Protein AF-A0A3M1WVW6-F1 (afdb_monomer_lite)

Sequence (125 aa):
MTLMRRSEVLERLAVALIVVCAAGALWYFSQVISAGTTDGKIGVEETLRKAASAESSGNLSLAVNLYRKAIEEKPTLCDPKAPDFLGEEFEEKVDAWVKEFRARGMKEAYRDASYIYRKLHGGCG

Radius of gyration: 23.83 Å; chains: 1; bounding box: 42×23×84 Å

Foldseek 3Di:
DPDPPPVVVVVVVVVVVVVVVVVVVVVVVVVVVPPDDDPDDPDLVNLQVVLVVCVVVVVLLSSLVSVLVSCVVPLLCLPPPRPNPVDPVVLVVLVVQLVVCVVVVVVNSNVSSVSSNCSNPVDPD

pLDDT: mean 76.0, std 21.24, range [34.66, 96.44]

Structure (mmCIF, N/CA/C/O backbone):
data_AF-A0A3M1WVW6-F1
#
_entry.id   AF-A0A3M1WVW6-F1
#
loop_
_atom_site.group_PDB
_atom_site.id
_atom_site.type_symbol
_atom_site.label_atom_id
_atom_site.label_alt_id
_atom_site.label_comp_id
_atom_site.label_asym_id
_atom_site.label_entity_id
_atom_site.label_seq_id
_atom_site.pdbx_PDB_ins_code
_atom_site.Cartn_x
_atom_site.Cartn_y
_atom_site.Cartn_z
_atom_site.occupancy
_atom_site.B_iso_or_equiv
_atom_site.auth_seq_id
_atom_site.auth_comp_id
_atom_site.auth_asym_id
_atom_site.auth_atom_id
_atom_site.pdbx_PDB_model_num
ATOM 1 N N . MET A 1 1 ? 21.579 -9.324 66.989 1.00 51.94 1 MET A N 1
ATOM 2 C CA . MET A 1 1 ? 22.264 -8.702 65.832 1.00 51.94 1 MET A CA 1
ATOM 3 C C . MET A 1 1 ? 22.125 -9.597 64.598 1.00 51.94 1 MET A C 1
ATOM 5 O O . MET A 1 1 ? 23.059 -10.329 64.316 1.00 51.94 1 MET A O 1
ATOM 9 N N . THR A 1 2 ? 20.996 -9.583 63.868 1.00 49.97 2 THR A N 1
ATOM 10 C CA . THR A 1 2 ? 20.909 -10.297 62.562 1.00 49.97 2 THR A CA 1
ATOM 11 C C . THR A 1 2 ? 19.694 -9.922 61.691 1.00 49.97 2 THR A C 1
ATOM 13 O O . THR A 1 2 ? 19.222 -10.740 60.914 1.00 49.97 2 THR A O 1
ATOM 16 N N . LEU A 1 3 ? 19.158 -8.697 61.781 1.00 46.00 3 LEU A N 1
ATOM 17 C CA . LEU A 1 3 ? 18.003 -8.280 60.953 1.00 46.00 3 LEU A CA 1
ATOM 18 C C 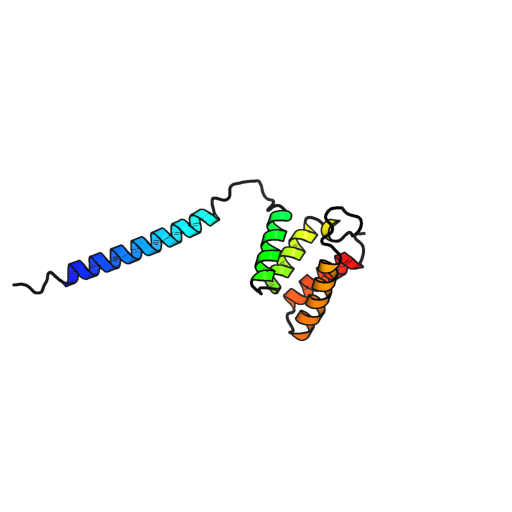. LEU A 1 3 ? 18.322 -7.223 59.882 1.00 46.00 3 LEU A C 1
ATOM 20 O O . LEU A 1 3 ? 17.500 -7.007 59.003 1.00 46.00 3 LEU A O 1
ATOM 24 N N . MET A 1 4 ? 19.522 -6.631 59.880 1.00 46.19 4 MET A N 1
ATOM 25 C CA . MET A 1 4 ? 19.884 -5.562 58.930 1.00 46.19 4 MET A CA 1
ATOM 26 C C . MET A 1 4 ? 20.474 -6.039 57.589 1.00 46.19 4 MET A C 1
ATOM 28 O O . MET A 1 4 ? 20.540 -5.254 56.659 1.00 46.19 4 MET A O 1
ATOM 32 N N . ARG A 1 5 ? 20.861 -7.315 57.428 1.00 52.50 5 ARG A N 1
ATOM 33 C CA . ARG A 1 5 ? 21.513 -7.794 56.183 1.00 52.50 5 ARG A CA 1
ATOM 34 C C . ARG A 1 5 ? 20.568 -8.167 55.035 1.00 52.50 5 ARG A C 1
ATOM 36 O O . ARG A 1 5 ? 21.045 -8.436 53.939 1.00 52.50 5 ARG A O 1
ATOM 43 N N . ARG A 1 6 ? 19.254 -8.269 55.267 1.00 50.88 6 ARG A N 1
ATOM 44 C CA . ARG A 1 6 ? 18.302 -8.748 54.241 1.00 50.88 6 ARG A CA 1
ATOM 45 C C . ARG A 1 6 ? 17.790 -7.639 53.319 1.00 50.88 6 ARG A C 1
ATOM 47 O O . ARG A 1 6 ? 17.497 -7.927 52.164 1.00 50.88 6 ARG A O 1
ATOM 54 N N . SER A 1 7 ? 17.724 -6.398 53.796 1.00 51.28 7 SER A N 1
ATOM 55 C CA . SER A 1 7 ? 17.270 -5.239 53.015 1.00 51.28 7 SER A CA 1
ATOM 56 C C . SER A 1 7 ? 18.275 -4.835 51.934 1.00 51.28 7 SER A C 1
ATOM 58 O O . SER A 1 7 ? 17.887 -4.670 50.783 1.00 51.28 7 SER A O 1
ATOM 60 N N . GLU A 1 8 ? 19.573 -4.803 52.250 1.00 52.38 8 GLU A N 1
ATOM 61 C CA . GLU A 1 8 ? 20.622 -4.428 51.282 1.00 52.38 8 GLU A CA 1
ATOM 62 C C . GLU A 1 8 ? 20.750 -5.416 50.109 1.00 52.38 8 GLU A C 1
ATOM 64 O O . GLU A 1 8 ? 21.095 -5.033 48.991 1.00 52.38 8 GLU A O 1
ATOM 69 N N . VAL A 1 9 ? 20.467 -6.703 50.341 1.00 54.47 9 VAL A N 1
ATOM 70 C CA . VAL A 1 9 ? 20.525 -7.734 49.291 1.00 54.47 9 VAL A CA 1
ATOM 71 C C . VAL A 1 9 ? 19.341 -7.604 48.330 1.00 54.47 9 VAL A C 1
ATOM 73 O O . VAL A 1 9 ? 19.513 -7.775 47.124 1.00 54.47 9 VAL A O 1
ATOM 76 N N . LEU A 1 10 ? 18.158 -7.253 48.843 1.00 52.94 10 LEU A N 1
ATOM 77 C CA . LEU A 1 10 ? 16.959 -7.022 48.034 1.00 52.94 10 LEU A CA 1
ATOM 78 C C . LEU A 1 10 ? 17.082 -5.757 47.175 1.00 52.94 10 LEU A C 1
ATOM 80 O O . LEU A 1 10 ? 16.736 -5.796 45.996 1.00 52.94 10 LEU A O 1
ATOM 84 N N . GLU A 1 11 ? 17.642 -4.673 47.715 1.00 52.81 11 GLU A N 1
ATOM 85 C CA . GLU A 1 11 ? 17.877 -3.448 46.938 1.00 52.81 11 GLU A CA 1
ATOM 86 C C . GLU A 1 11 ? 18.905 -3.662 45.821 1.00 52.81 11 GLU A C 1
ATOM 88 O O . GLU A 1 11 ? 18.704 -3.216 44.690 1.00 52.81 11 GLU A O 1
ATOM 93 N N . ARG A 1 12 ? 19.970 -4.428 46.084 1.00 53.25 12 ARG A N 1
ATOM 94 C CA . ARG A 1 12 ? 20.969 -4.769 45.058 1.00 53.25 12 ARG A CA 1
ATOM 95 C C . ARG A 1 12 ? 20.406 -5.650 43.943 1.00 53.25 12 ARG A C 1
ATOM 97 O O . ARG A 1 12 ? 20.773 -5.461 42.785 1.00 53.25 12 ARG A O 1
ATOM 104 N N . LEU A 1 13 ? 19.498 -6.570 44.267 1.00 52.34 13 LEU A N 1
ATOM 105 C CA . LEU A 1 13 ? 18.795 -7.392 43.277 1.00 52.34 13 LEU A CA 1
ATOM 106 C C . LEU A 1 13 ? 17.835 -6.563 42.416 1.00 52.34 13 LEU A C 1
ATOM 108 O O . LEU A 1 13 ? 17.796 -6.760 41.203 1.00 52.34 13 LEU A O 1
ATOM 112 N N . ALA A 1 14 ? 17.114 -5.608 43.009 1.00 54.94 14 ALA A N 1
ATOM 113 C CA . ALA A 1 14 ? 16.202 -4.733 42.274 1.00 54.94 14 ALA A CA 1
ATOM 114 C C . ALA A 1 14 ? 16.946 -3.813 41.290 1.00 54.94 14 ALA A C 1
ATOM 116 O O . ALA A 1 14 ? 16.547 -3.697 40.131 1.00 54.94 14 ALA A O 1
ATOM 117 N N . VAL A 1 15 ? 18.070 -3.219 41.710 1.00 54.66 15 VAL A N 1
ATOM 118 C CA . VAL A 1 15 ? 18.899 -2.372 40.834 1.00 54.66 15 VAL A CA 1
ATOM 119 C C . VAL A 1 15 ? 19.528 -3.193 39.704 1.00 54.66 15 VAL A C 1
ATOM 121 O O . VAL A 1 15 ? 19.515 -2.757 38.554 1.00 54.66 15 VAL A O 1
ATOM 124 N N . ALA A 1 16 ? 20.010 -4.407 39.989 1.00 51.00 16 ALA A N 1
ATOM 125 C CA . ALA A 1 16 ? 20.550 -5.294 38.959 1.00 51.00 16 ALA A CA 1
ATOM 126 C C . ALA A 1 16 ? 19.491 -5.677 37.906 1.00 51.00 16 ALA A C 1
ATOM 128 O O . ALA A 1 16 ? 19.795 -5.703 36.714 1.00 51.00 16 ALA A O 1
ATOM 129 N N . LEU A 1 17 ? 18.238 -5.903 38.315 1.00 49.50 17 LEU A N 1
ATOM 130 C CA . LEU A 1 17 ? 17.147 -6.245 37.396 1.00 49.50 17 LEU A CA 1
ATOM 131 C C . LEU A 1 17 ? 16.761 -5.076 36.474 1.00 49.50 17 LEU A C 1
ATOM 133 O O . LEU A 1 17 ? 16.503 -5.284 35.287 1.00 49.50 17 LEU A O 1
ATOM 137 N N . ILE A 1 18 ? 16.772 -3.845 36.996 1.00 54.53 18 ILE A N 1
ATOM 138 C CA . ILE A 1 18 ? 16.486 -2.630 36.218 1.00 54.53 18 ILE A CA 1
ATOM 139 C C . ILE A 1 18 ? 17.605 -2.361 35.203 1.00 54.53 18 ILE A C 1
ATOM 141 O O . ILE A 1 18 ? 17.319 -2.034 34.053 1.00 54.53 18 ILE A O 1
ATOM 145 N N . VAL A 1 19 ? 18.871 -2.563 35.584 1.00 52.59 19 VAL A N 1
ATOM 146 C CA . VAL A 1 19 ? 20.019 -2.391 34.675 1.00 52.59 19 VAL A CA 1
ATOM 147 C C . VAL A 1 19 ? 19.997 -3.427 33.544 1.00 52.59 19 VAL A C 1
ATOM 149 O O . VAL A 1 19 ? 20.252 -3.074 32.394 1.00 52.59 19 VAL A O 1
ATOM 152 N N . VAL A 1 20 ? 19.618 -4.678 33.826 1.00 52.16 20 VAL A N 1
ATOM 153 C CA . VAL A 1 20 ? 19.479 -5.721 32.792 1.00 52.16 20 VAL A CA 1
ATOM 154 C C . VAL A 1 20 ? 18.302 -5.428 31.848 1.00 52.16 20 VAL A C 1
ATOM 156 O O . VAL A 1 20 ? 18.441 -5.590 30.635 1.00 52.16 20 VAL A O 1
ATOM 159 N N . CYS A 1 21 ? 17.176 -4.914 32.358 1.00 47.47 21 CYS A N 1
ATOM 160 C CA . CYS A 1 21 ? 16.045 -4.507 31.513 1.00 47.47 21 CYS A CA 1
ATOM 161 C C . CYS A 1 21 ? 16.369 -3.276 30.648 1.00 47.47 21 CYS A C 1
ATOM 163 O O . CYS A 1 21 ? 16.000 -3.232 29.474 1.00 47.47 21 CYS A O 1
ATOM 165 N N . ALA A 1 22 ? 17.102 -2.300 31.190 1.00 48.06 22 ALA A N 1
ATOM 166 C CA . ALA A 1 22 ? 17.528 -1.117 30.445 1.00 48.06 22 ALA A CA 1
ATOM 167 C C . ALA A 1 22 ? 18.562 -1.462 29.359 1.00 48.06 22 ALA A C 1
ATOM 169 O O . ALA A 1 22 ? 18.476 -0.945 28.246 1.00 48.06 22 ALA A O 1
ATOM 170 N N . ALA A 1 23 ? 19.491 -2.383 29.638 1.00 49.84 23 ALA A N 1
ATOM 171 C CA . ALA A 1 23 ? 20.471 -2.849 28.658 1.00 49.84 23 ALA A CA 1
ATOM 172 C C . ALA A 1 23 ? 19.816 -3.612 27.491 1.00 49.84 23 ALA A C 1
ATOM 174 O O . ALA A 1 23 ? 20.222 -3.426 26.345 1.00 49.84 23 ALA A O 1
ATOM 175 N N . GLY A 1 24 ? 18.768 -4.405 27.755 1.00 47.81 24 GLY A N 1
ATOM 176 C CA . GLY A 1 24 ? 17.981 -5.074 26.712 1.00 47.81 24 GLY A CA 1
ATOM 177 C C . GLY A 1 24 ? 17.192 -4.100 25.828 1.00 47.81 24 GLY A C 1
ATOM 178 O O . GLY A 1 24 ? 17.180 -4.247 24.606 1.00 47.81 24 GLY A O 1
ATOM 179 N N . ALA A 1 25 ? 16.596 -3.061 26.421 1.00 48.41 25 ALA A N 1
ATOM 180 C CA . ALA A 1 25 ? 15.873 -2.024 25.680 1.00 48.41 25 ALA A CA 1
ATOM 181 C C . ALA A 1 25 ? 16.807 -1.16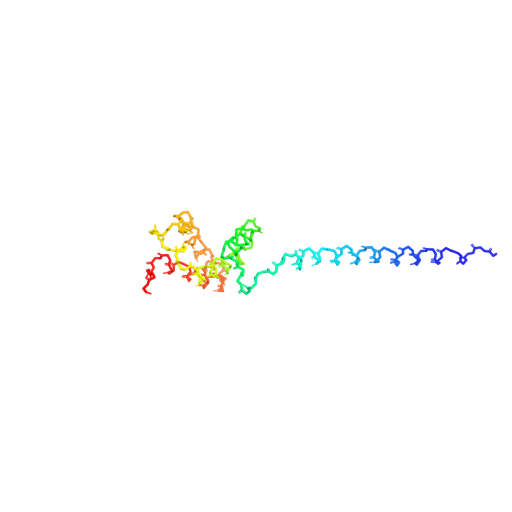6 24.805 1.00 48.41 25 ALA A C 1
ATOM 183 O O . ALA A 1 25 ? 16.461 -0.836 23.671 1.00 48.41 25 ALA A O 1
ATOM 184 N N . LEU A 1 26 ? 18.015 -0.865 25.293 1.00 45.09 26 LEU A N 1
ATOM 185 C CA . LEU A 1 26 ? 19.051 -0.169 24.524 1.00 45.09 26 LEU A CA 1
ATOM 186 C C . LEU A 1 26 ? 19.637 -1.040 23.405 1.00 45.09 26 LEU A C 1
ATOM 188 O O . LEU A 1 26 ? 19.910 -0.521 22.328 1.00 45.09 26 LEU A O 1
ATOM 192 N N . TRP A 1 27 ? 19.767 -2.356 23.600 1.00 44.19 27 TRP A N 1
ATOM 193 C CA . TRP A 1 27 ? 20.180 -3.273 22.529 1.00 44.19 27 TRP A CA 1
ATOM 194 C C . TRP A 1 27 ? 19.116 -3.431 21.436 1.00 44.19 27 TRP A C 1
ATOM 196 O O . TRP A 1 27 ? 19.457 -3.463 20.254 1.00 44.19 27 TRP A O 1
ATOM 206 N N . TYR A 1 28 ? 17.831 -3.448 21.804 1.00 47.03 28 TYR A N 1
ATOM 207 C CA . TYR A 1 28 ? 16.737 -3.463 20.828 1.00 47.03 28 TYR A CA 1
ATOM 208 C C . TYR A 1 28 ? 16.663 -2.147 20.035 1.00 47.03 28 TYR A C 1
ATOM 210 O O . TYR A 1 28 ? 16.490 -2.161 18.818 1.00 47.03 28 TYR A O 1
ATOM 218 N N . PHE A 1 29 ? 16.895 -1.004 20.691 1.00 44.84 29 PHE A N 1
ATOM 219 C CA . PHE A 1 29 ? 17.022 0.287 20.005 1.00 44.84 29 PHE A CA 1
ATOM 220 C C . PHE A 1 29 ? 18.293 0.394 19.146 1.00 44.84 29 PHE A C 1
ATOM 222 O O . PHE A 1 29 ? 18.279 1.068 18.119 1.00 44.84 29 PHE A O 1
ATOM 229 N N . SER A 1 30 ? 19.374 -0.306 19.501 1.00 38.75 30 SER A N 1
ATOM 230 C CA . SER A 1 30 ? 20.615 -0.314 18.714 1.00 38.75 30 SER A CA 1
ATOM 231 C C . SER A 1 30 ? 20.485 -1.114 17.404 1.00 38.75 30 SER A C 1
ATOM 233 O O . SER A 1 30 ? 21.039 -0.715 16.381 1.00 38.75 30 SER A O 1
ATOM 235 N N . GLN A 1 31 ? 19.656 -2.168 17.370 1.00 46.25 31 GLN A N 1
ATOM 236 C CA . GLN A 1 31 ? 19.281 -2.866 16.123 1.00 46.25 31 GLN A CA 1
ATOM 237 C C . GLN A 1 31 ? 18.423 -1.995 15.181 1.00 46.25 31 GLN A C 1
ATOM 239 O O . GLN A 1 31 ? 18.414 -2.222 13.976 1.00 46.25 31 GLN A O 1
ATOM 244 N N . VAL A 1 32 ? 17.740 -0.968 15.702 1.00 46.75 32 VAL A N 1
ATOM 245 C CA . VAL A 1 32 ? 16.965 -0.007 14.891 1.00 46.75 32 VAL A CA 1
ATOM 246 C C . VAL A 1 32 ? 17.852 1.074 14.256 1.00 46.75 32 VAL A C 1
ATOM 248 O O . VAL A 1 32 ? 17.491 1.615 13.215 1.00 46.75 32 VAL A O 1
ATOM 251 N N . ILE A 1 33 ? 19.021 1.374 14.831 1.00 47.16 33 ILE A N 1
ATOM 252 C CA . ILE A 1 33 ? 19.918 2.440 14.338 1.00 47.16 33 ILE A CA 1
ATOM 253 C C . ILE A 1 33 ? 21.071 1.870 13.492 1.00 47.16 33 ILE A C 1
ATOM 255 O O . ILE A 1 33 ? 21.598 2.555 12.619 1.00 47.16 33 ILE A O 1
ATOM 259 N N . SER A 1 34 ? 21.420 0.594 13.678 1.00 40.91 34 SER A N 1
ATOM 260 C CA . SER A 1 34 ? 22.511 -0.075 12.959 1.00 40.91 34 SER A CA 1
ATOM 261 C C . SER A 1 34 ? 22.077 -0.792 11.668 1.00 40.91 34 SER A C 1
ATOM 263 O O . SER A 1 34 ? 22.722 -1.751 11.249 1.00 40.91 34 SER A O 1
ATOM 265 N N . ALA A 1 35 ? 21.015 -0.321 11.009 1.00 41.66 35 ALA A N 1
ATOM 266 C CA . ALA A 1 35 ? 20.792 -0.554 9.582 1.00 41.66 35 ALA A CA 1
ATOM 267 C C . ALA A 1 35 ? 21.328 0.675 8.836 1.00 41.66 35 ALA A C 1
ATOM 269 O O . ALA A 1 35 ? 20.631 1.667 8.631 1.00 41.66 35 ALA A O 1
ATOM 270 N N . GLY A 1 36 ? 22.628 0.620 8.558 1.00 37.88 3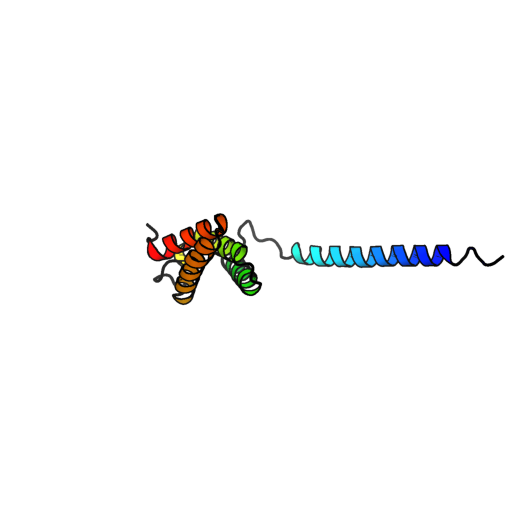6 GLY A N 1
ATOM 271 C CA . GLY A 1 36 ? 23.439 1.720 8.064 1.00 37.88 36 GLY A CA 1
ATOM 272 C C . GLY A 1 36 ? 22.865 2.469 6.861 1.00 37.88 36 GLY A C 1
ATOM 273 O O . GLY A 1 36 ? 22.415 1.894 5.876 1.00 37.88 36 GLY A O 1
ATOM 274 N N . THR A 1 37 ? 22.965 3.791 6.959 1.00 50.50 37 THR A N 1
ATOM 275 C CA . THR A 1 37 ? 23.674 4.629 5.984 1.00 50.50 37 THR A CA 1
ATOM 276 C C . THR A 1 37 ? 23.650 4.141 4.532 1.00 50.50 37 THR A C 1
ATOM 278 O O . THR A 1 37 ? 24.631 3.603 4.024 1.00 50.50 37 THR A O 1
ATOM 281 N N . THR A 1 38 ? 22.570 4.466 3.832 1.00 40.88 38 THR A N 1
ATOM 282 C CA . THR A 1 38 ? 22.676 5.074 2.502 1.00 40.88 38 THR A CA 1
ATOM 283 C C . THR A 1 38 ? 21.737 6.277 2.485 1.00 40.88 38 THR A C 1
ATOM 285 O O . THR A 1 38 ? 20.532 6.150 2.650 1.00 40.88 38 THR A O 1
ATOM 288 N N . ASP A 1 39 ? 22.334 7.464 2.451 1.00 41.09 39 ASP A N 1
ATOM 289 C CA . ASP A 1 39 ? 21.830 8.652 1.765 1.00 41.09 39 ASP A CA 1
ATOM 290 C C . ASP A 1 39 ? 20.304 8.729 1.526 1.00 41.09 39 ASP A C 1
ATOM 292 O O . ASP A 1 39 ? 19.805 8.212 0.534 1.00 41.09 39 ASP A O 1
ATOM 296 N N . GLY A 1 40 ? 19.563 9.373 2.439 1.00 42.75 40 GLY A N 1
ATOM 297 C CA . GLY A 1 40 ? 18.332 10.138 2.155 1.00 42.75 40 GLY A CA 1
ATOM 298 C C . GLY A 1 40 ? 17.154 9.487 1.411 1.00 42.75 40 GLY A C 1
ATOM 299 O O . GLY A 1 40 ? 16.168 10.174 1.164 1.00 42.75 40 GLY A O 1
ATOM 300 N N . LYS A 1 41 ? 17.209 8.203 1.062 1.00 47.94 41 LYS A N 1
ATOM 301 C CA . LYS A 1 41 ? 16.175 7.461 0.343 1.00 47.94 41 LYS A CA 1
ATOM 302 C C . LYS A 1 41 ? 16.055 6.103 1.005 1.00 47.94 41 LYS A C 1
ATOM 304 O O . LYS A 1 41 ? 16.808 5.182 0.708 1.00 47.94 41 LYS A O 1
ATOM 309 N N . ILE A 1 42 ? 15.078 5.954 1.897 1.00 55.28 42 ILE A N 1
ATOM 310 C CA . ILE A 1 42 ? 14.554 4.613 2.156 1.00 55.28 42 ILE A CA 1
ATOM 311 C C . ILE A 1 42 ? 14.129 4.100 0.780 1.00 55.28 42 ILE A C 1
ATOM 313 O O . ILE A 1 42 ? 13.241 4.690 0.167 1.00 55.28 42 ILE A O 1
ATOM 317 N N . GLY A 1 43 ? 14.816 3.078 0.263 1.00 75.06 43 GLY A N 1
ATOM 318 C CA . GLY A 1 43 ? 14.499 2.523 -1.047 1.00 75.06 43 GLY A CA 1
ATOM 319 C C . GLY A 1 43 ? 13.001 2.241 -1.133 1.00 75.06 43 GLY A C 1
ATOM 320 O O . GLY A 1 43 ? 12.387 1.797 -0.159 1.00 75.06 43 GLY A O 1
ATOM 321 N N . VAL A 1 44 ? 12.395 2.531 -2.281 1.00 86.06 44 VAL A N 1
ATOM 322 C CA . VAL A 1 44 ? 10.958 2.316 -2.507 1.00 86.06 44 VAL A CA 1
ATOM 323 C C . VAL A 1 44 ? 10.563 0.882 -2.129 1.00 86.06 44 VAL A C 1
ATOM 325 O O . VAL A 1 44 ? 9.545 0.677 -1.479 1.00 86.06 44 VAL A O 1
ATOM 328 N N . GLU A 1 45 ? 11.435 -0.088 -2.404 1.00 87.56 45 GLU A N 1
ATOM 329 C CA . GLU A 1 45 ? 11.290 -1.495 -2.008 1.00 87.56 45 GLU A CA 1
ATOM 330 C C . GLU A 1 45 ? 11.190 -1.701 -0.489 1.00 87.56 45 GLU A C 1
ATOM 332 O O . GLU A 1 45 ? 10.317 -2.423 -0.010 1.00 87.56 45 GLU A O 1
ATOM 337 N N . GLU A 1 46 ? 12.032 -1.030 0.297 1.00 89.19 46 GLU A N 1
ATOM 338 C CA . GLU A 1 46 ? 11.983 -1.092 1.761 1.00 89.19 46 GLU A CA 1
ATOM 339 C C . GLU A 1 46 ? 10.698 -0.448 2.302 1.00 89.19 46 GLU A C 1
ATOM 341 O O . GLU A 1 46 ? 10.107 -0.925 3.275 1.00 89.19 46 GLU A O 1
ATOM 346 N N . THR A 1 47 ? 10.228 0.617 1.649 1.00 90.69 47 THR A N 1
ATOM 347 C CA . THR A 1 47 ? 8.946 1.253 1.980 1.00 90.69 47 THR A CA 1
ATOM 348 C C . THR A 1 47 ? 7.772 0.319 1.677 1.00 90.69 47 THR A C 1
ATOM 350 O O . THR A 1 47 ? 6.884 0.179 2.519 1.00 90.69 47 THR A O 1
ATOM 353 N N . LEU A 1 48 ? 7.794 -0.384 0.539 1.00 91.88 48 LEU A N 1
ATOM 354 C CA . LEU A 1 48 ? 6.795 -1.397 0.183 1.00 91.88 48 LEU A CA 1
ATOM 355 C C . LEU A 1 48 ? 6.810 -2.579 1.158 1.00 91.88 48 LEU A C 1
ATOM 357 O O . LEU A 1 48 ? 5.755 -3.017 1.612 1.00 91.88 48 LEU A O 1
ATOM 361 N N . ARG A 1 49 ? 7.993 -3.046 1.571 1.00 93.50 49 ARG A N 1
ATOM 362 C CA . ARG A 1 49 ? 8.125 -4.110 2.576 1.00 93.50 49 ARG A CA 1
ATOM 363 C C . ARG A 1 49 ? 7.513 -3.705 3.919 1.00 93.50 49 ARG A C 1
ATOM 365 O O . ARG A 1 49 ? 6.801 -4.493 4.542 1.00 93.50 49 ARG A O 1
ATOM 372 N N . LYS A 1 50 ? 7.750 -2.464 4.361 1.00 93.19 50 LYS A N 1
ATOM 373 C CA . LYS A 1 50 ? 7.111 -1.902 5.563 1.00 93.19 50 LYS A CA 1
ATOM 374 C C . LYS A 1 50 ? 5.596 -1.774 5.396 1.00 93.19 50 LYS A C 1
ATOM 376 O O . LYS A 1 50 ? 4.872 -2.070 6.343 1.00 93.19 50 LYS A O 1
ATOM 381 N N . ALA A 1 51 ? 5.122 -1.380 4.213 1.00 93.88 51 ALA A N 1
ATOM 382 C CA . ALA A 1 51 ? 3.695 -1.288 3.912 1.00 93.88 51 ALA A CA 1
ATOM 383 C C . ALA A 1 51 ? 3.010 -2.660 4.032 1.00 93.88 51 ALA A C 1
ATOM 385 O O . ALA A 1 51 ? 2.048 -2.794 4.787 1.00 93.88 51 ALA A O 1
ATOM 386 N N . ALA A 1 52 ? 3.573 -3.695 3.403 1.00 93.00 52 ALA A N 1
ATOM 387 C CA . ALA A 1 52 ? 3.067 -5.067 3.473 1.00 93.00 52 ALA A CA 1
ATOM 388 C C . ALA A 1 52 ? 3.105 -5.646 4.902 1.00 93.00 52 ALA A C 1
ATOM 390 O O . ALA A 1 52 ? 2.192 -6.360 5.326 1.00 93.00 52 ALA A O 1
ATOM 391 N N . SER A 1 53 ? 4.137 -5.313 5.685 1.00 94.31 53 SER A N 1
ATOM 392 C CA . SER A 1 53 ? 4.222 -5.705 7.097 1.00 94.31 53 SER A CA 1
ATOM 393 C C . SER A 1 53 ? 3.142 -5.028 7.951 1.00 94.31 53 SER A C 1
ATOM 395 O O . SER A 1 53 ? 2.508 -5.690 8.777 1.00 94.31 53 SER A O 1
ATOM 397 N N . ALA A 1 54 ? 2.885 -3.735 7.730 1.00 91.94 54 ALA A N 1
ATOM 398 C CA . ALA A 1 54 ? 1.808 -3.010 8.400 1.00 91.94 54 ALA A CA 1
ATOM 399 C C . ALA A 1 54 ? 0.424 -3.56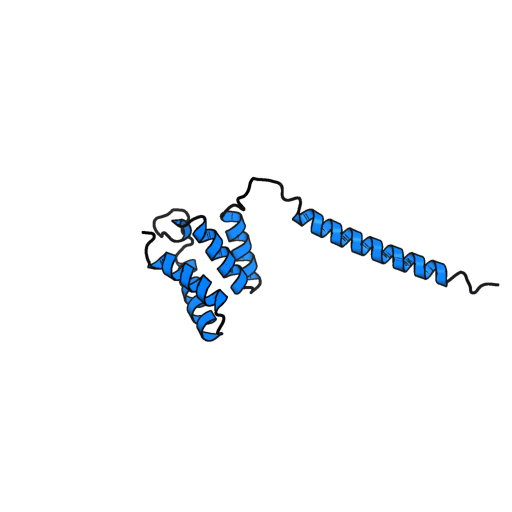2 8.020 1.00 91.94 54 ALA A C 1
ATOM 401 O O . ALA A 1 54 ? -0.420 -3.733 8.900 1.00 91.94 54 ALA A O 1
ATOM 402 N N . GLU A 1 55 ? 0.222 -3.905 6.744 1.00 92.00 55 GLU A N 1
ATOM 403 C CA . GLU A 1 55 ? -0.994 -4.549 6.229 1.00 92.00 55 GLU A CA 1
ATOM 404 C C . GLU A 1 55 ? -1.233 -5.894 6.929 1.00 92.00 55 GLU A C 1
ATOM 406 O O . GLU A 1 55 ? -2.297 -6.113 7.505 1.00 92.00 55 GLU A O 1
ATOM 411 N N . SER A 1 56 ? -0.202 -6.742 6.991 1.00 92.31 56 SER A N 1
ATOM 412 C CA . SER A 1 56 ? -0.250 -8.052 7.662 1.00 92.31 56 SER A CA 1
ATOM 413 C C . SER A 1 56 ? -0.507 -7.947 9.169 1.00 92.31 56 SER A C 1
ATOM 415 O O . SER A 1 56 ? -1.092 -8.843 9.771 1.00 92.31 56 SER A O 1
ATOM 417 N N . SER A 1 57 ? -0.090 -6.840 9.785 1.00 92.44 57 SER A N 1
ATOM 418 C CA . SER A 1 57 ? -0.315 -6.555 11.208 1.00 92.44 57 SER A CA 1
ATOM 419 C C . SER A 1 57 ? -1.697 -5.942 11.481 1.00 92.44 57 SER A C 1
ATOM 421 O O . SER A 1 57 ? -1.992 -5.572 12.616 1.00 92.44 57 SER A O 1
ATOM 423 N N . GLY A 1 58 ? -2.533 -5.774 10.449 1.00 91.31 58 GLY A N 1
ATOM 424 C CA . GLY A 1 58 ? -3.856 -5.153 10.538 1.00 91.31 58 GLY A CA 1
ATOM 425 C C . GLY A 1 58 ? -3.834 -3.627 10.676 1.00 91.31 58 GLY A C 1
ATOM 426 O O . GLY A 1 58 ? -4.886 -3.006 10.833 1.00 91.31 58 GLY A O 1
ATOM 427 N N . ASN A 1 59 ? -2.663 -2.989 10.589 1.00 92.81 59 ASN A N 1
ATOM 428 C CA . ASN A 1 59 ? -2.538 -1.535 10.635 1.00 92.81 59 ASN A CA 1
ATOM 429 C C . ASN A 1 59 ? -2.720 -0.939 9.232 1.00 92.81 59 ASN A C 1
ATOM 431 O O . ASN A 1 59 ? -1.782 -0.430 8.613 1.00 92.81 59 ASN A O 1
ATOM 435 N N . LEU A 1 60 ? -3.955 -1.020 8.733 1.00 92.69 60 LEU A N 1
ATOM 436 C CA . LEU A 1 60 ? -4.304 -0.622 7.368 1.00 92.69 60 LEU A CA 1
ATOM 437 C C . LEU A 1 60 ? -4.058 0.872 7.101 1.00 92.69 60 LEU A C 1
ATOM 439 O O . LEU A 1 60 ? -3.587 1.226 6.025 1.00 92.69 60 LEU A O 1
ATOM 443 N N . SER A 1 61 ? -4.287 1.756 8.078 1.00 92.75 61 SER A N 1
ATOM 444 C CA . SER A 1 61 ? -3.999 3.193 7.924 1.00 92.75 61 SER A CA 1
ATOM 445 C C . SER A 1 61 ? -2.519 3.463 7.660 1.00 92.75 61 SER A C 1
ATOM 447 O O . SER A 1 61 ? -2.174 4.267 6.794 1.00 92.75 61 SER A O 1
ATOM 449 N N . LEU A 1 62 ? -1.637 2.788 8.405 1.00 93.19 62 LEU A N 1
ATOM 450 C CA . LEU A 1 62 ? -0.196 2.917 8.220 1.00 93.19 62 LEU A CA 1
ATOM 451 C C . LEU A 1 62 ? 0.242 2.294 6.893 1.00 93.19 62 LEU A C 1
ATOM 453 O O . LEU A 1 62 ? 1.031 2.905 6.175 1.00 93.19 62 LEU A O 1
ATOM 457 N N . ALA A 1 63 ? -0.291 1.117 6.554 1.00 94.06 63 ALA A N 1
ATOM 458 C CA . ALA A 1 63 ? 0.004 0.440 5.295 1.00 94.06 63 ALA A CA 1
ATOM 459 C C . ALA A 1 63 ? -0.296 1.345 4.095 1.00 94.06 63 ALA A C 1
ATOM 461 O O . ALA A 1 63 ? 0.579 1.597 3.270 1.00 94.06 63 ALA A O 1
ATOM 462 N N . VAL A 1 64 ? -1.497 1.924 4.050 1.00 95.94 64 VAL A N 1
ATOM 463 C CA . VAL A 1 64 ? -1.922 2.807 2.958 1.00 95.94 64 VAL A CA 1
ATOM 464 C C . VAL A 1 64 ? -1.100 4.092 2.904 1.00 95.94 64 VAL A C 1
ATOM 466 O O . VAL A 1 64 ? -0.740 4.538 1.815 1.00 95.94 64 VAL A O 1
ATOM 469 N N . ASN A 1 65 ? -0.713 4.663 4.048 1.00 95.69 65 ASN A N 1
ATOM 470 C CA . ASN A 1 65 ? 0.192 5.812 4.054 1.00 95.69 65 ASN A CA 1
ATOM 471 C C . ASN A 1 65 ? 1.574 5.476 3.469 1.00 95.69 65 ASN A C 1
ATOM 473 O O . ASN A 1 65 ? 2.153 6.297 2.756 1.00 95.69 65 ASN A O 1
ATOM 477 N N . LEU A 1 66 ? 2.105 4.288 3.770 1.00 93.44 66 LEU A N 1
ATOM 478 C CA . LEU A 1 66 ? 3.394 3.823 3.256 1.00 93.44 66 LEU A CA 1
ATOM 479 C C . LEU A 1 66 ? 3.325 3.508 1.758 1.00 93.44 66 LEU A C 1
ATOM 481 O O . LEU A 1 66 ? 4.210 3.939 1.023 1.00 93.44 66 LEU A O 1
ATOM 485 N N . TYR A 1 67 ? 2.256 2.860 1.289 1.00 95.25 67 TYR A N 1
ATOM 486 C CA . TYR A 1 67 ? 2.022 2.665 -0.145 1.00 95.25 67 TYR A CA 1
ATOM 487 C C . TYR A 1 67 ? 1.902 4.002 -0.883 1.00 95.25 67 TYR A C 1
ATOM 489 O O . TYR A 1 67 ? 2.544 4.185 -1.914 1.00 95.25 67 TYR A O 1
ATOM 497 N N . ARG A 1 68 ? 1.170 4.981 -0.329 1.00 95.38 68 ARG A N 1
ATOM 498 C CA . ARG A 1 68 ? 1.082 6.335 -0.900 1.00 95.38 68 ARG A CA 1
ATOM 499 C C . ARG A 1 68 ? 2.468 6.958 -1.070 1.00 95.38 68 ARG A C 1
ATOM 501 O O . ARG A 1 68 ? 2.765 7.465 -2.145 1.00 95.38 68 ARG A O 1
ATOM 508 N N . LYS A 1 69 ? 3.316 6.896 -0.037 1.00 93.38 69 LYS A N 1
ATOM 509 C CA . LYS A 1 69 ? 4.694 7.413 -0.099 1.00 93.38 69 LYS A CA 1
ATOM 510 C C . LYS A 1 69 ? 5.526 6.692 -1.159 1.00 93.38 69 LYS A C 1
ATOM 512 O O . LYS A 1 69 ? 6.219 7.346 -1.924 1.00 93.38 69 LYS A O 1
ATOM 517 N N . ALA A 1 70 ? 5.429 5.364 -1.240 1.00 92.06 70 ALA A N 1
ATOM 518 C CA . ALA A 1 70 ? 6.131 4.591 -2.263 1.00 92.06 70 ALA A CA 1
ATOM 519 C C . ALA A 1 70 ? 5.728 5.023 -3.685 1.00 92.06 70 ALA A C 1
ATOM 521 O O . ALA A 1 70 ? 6.589 5.163 -4.547 1.00 92.06 70 ALA A O 1
ATOM 522 N N . ILE A 1 71 ? 4.440 5.291 -3.911 1.00 92.62 71 ILE A N 1
ATOM 523 C CA . ILE A 1 71 ? 3.901 5.740 -5.204 1.00 92.62 71 ILE A CA 1
ATOM 524 C C . ILE A 1 71 ? 4.299 7.187 -5.526 1.00 92.62 71 ILE A C 1
ATOM 526 O O . ILE A 1 71 ? 4.537 7.509 -6.687 1.00 92.62 71 ILE A O 1
ATOM 530 N N . GLU A 1 72 ? 4.386 8.065 -4.524 1.00 91.00 72 GLU A N 1
ATOM 531 C CA . GLU A 1 72 ? 4.892 9.434 -4.706 1.00 91.00 72 GLU A CA 1
ATOM 532 C C . GLU A 1 72 ? 6.352 9.440 -5.175 1.00 91.00 72 GLU A C 1
ATOM 534 O O . GLU A 1 72 ? 6.703 10.203 -6.072 1.00 91.00 72 GLU A O 1
ATOM 539 N N . GLU A 1 73 ? 7.177 8.556 -4.611 1.00 89.38 73 GLU A N 1
ATOM 540 C CA . GLU A 1 73 ? 8.582 8.389 -4.999 1.00 89.38 73 GLU A CA 1
ATOM 541 C C . GLU A 1 73 ? 8.740 7.652 -6.337 1.00 89.38 73 GLU A C 1
ATOM 543 O O . GLU A 1 73 ? 9.651 7.944 -7.114 1.00 89.38 73 GLU A O 1
ATOM 548 N N . LYS A 1 74 ? 7.860 6.684 -6.621 1.00 89.62 74 LYS A N 1
ATOM 549 C CA . LYS A 1 74 ? 7.903 5.866 -7.835 1.00 89.62 74 LYS A CA 1
ATOM 550 C C . LYS A 1 74 ? 6.506 5.697 -8.444 1.00 89.62 74 LYS A C 1
ATOM 552 O O . LYS A 1 74 ? 5.832 4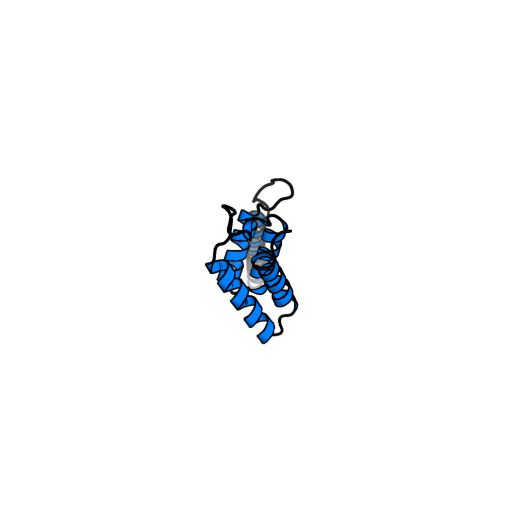.698 -8.193 1.00 89.62 74 LYS A O 1
ATOM 557 N N . PRO A 1 75 ? 6.080 6.640 -9.303 1.00 89.19 75 PRO A N 1
ATOM 558 C CA . PRO A 1 75 ? 4.756 6.596 -9.925 1.00 89.19 75 PRO A CA 1
ATOM 559 C C . PRO A 1 75 ? 4.529 5.388 -10.843 1.00 89.19 75 PRO A C 1
ATOM 561 O O . PRO A 1 75 ? 3.384 5.003 -11.066 1.00 89.19 75 PRO A O 1
ATOM 564 N N . THR A 1 76 ? 5.601 4.767 -11.348 1.00 89.62 76 THR A N 1
ATOM 565 C CA . THR A 1 76 ? 5.543 3.563 -12.193 1.00 89.62 76 THR A CA 1
ATOM 566 C C . THR A 1 76 ? 4.954 2.350 -11.466 1.00 89.62 76 THR A C 1
ATOM 568 O O . THR A 1 76 ? 4.407 1.467 -12.113 1.00 89.62 76 THR A O 1
ATOM 571 N N . LEU A 1 77 ? 4.923 2.355 -10.125 1.00 90.12 77 LEU A N 1
ATOM 572 C CA . LEU A 1 77 ? 4.214 1.346 -9.325 1.00 90.12 77 LEU A CA 1
ATOM 573 C C . LEU A 1 77 ? 2.704 1.276 -9.619 1.00 90.12 77 LEU A C 1
ATOM 575 O O . LEU A 1 77 ? 2.069 0.267 -9.318 1.00 90.12 77 LEU A O 1
ATOM 579 N N . CYS A 1 78 ? 2.124 2.348 -10.167 1.00 89.44 78 CYS A N 1
ATOM 580 C CA . CYS A 1 78 ? 0.713 2.440 -10.552 1.00 89.44 78 CYS A CA 1
ATOM 581 C C . CYS A 1 78 ? 0.493 2.404 -12.074 1.00 89.44 78 CYS A C 1
ATOM 583 O O . CYS A 1 78 ? -0.625 2.647 -12.517 1.00 89.44 78 CYS A O 1
ATOM 585 N N . ASP A 1 79 ? 1.533 2.158 -12.876 1.00 88.88 79 ASP A N 1
ATOM 586 C CA . ASP A 1 79 ? 1.409 2.064 -14.331 1.00 88.88 79 ASP A CA 1
ATOM 587 C C . ASP A 1 79 ? 1.380 0.589 -14.756 1.00 88.88 79 ASP A C 1
ATOM 589 O O . ASP A 1 79 ? 2.413 -0.070 -14.659 1.00 88.88 79 ASP A O 1
ATOM 593 N N . PRO A 1 80 ? 0.260 0.059 -15.281 1.00 86.50 80 PRO A N 1
ATOM 594 C CA . PRO A 1 80 ? 0.152 -1.346 -15.681 1.00 86.50 80 PRO A CA 1
ATOM 595 C C . PRO A 1 80 ? 1.108 -1.748 -16.814 1.00 86.50 80 PRO A C 1
ATOM 597 O O . PRO A 1 80 ? 1.298 -2.936 -17.071 1.00 86.50 80 PRO A O 1
ATOM 600 N N . LYS A 1 81 ? 1.715 -0.783 -17.518 1.00 87.19 81 LYS A N 1
ATOM 601 C CA . LYS A 1 81 ? 2.731 -1.041 -18.550 1.00 87.19 81 LYS A CA 1
ATOM 602 C C . LYS A 1 81 ? 4.151 -1.081 -17.990 1.00 87.19 81 LYS A C 1
ATOM 604 O O . LYS A 1 81 ? 5.068 -1.476 -18.713 1.00 87.19 81 LYS A O 1
ATOM 609 N N . ALA A 1 82 ? 4.350 -0.643 -16.751 1.00 85.62 82 ALA A N 1
ATOM 610 C CA . ALA A 1 82 ? 5.656 -0.605 -16.125 1.00 85.62 82 ALA A CA 1
ATOM 611 C C . ALA A 1 82 ? 6.001 -1.961 -15.477 1.00 85.62 82 ALA A C 1
ATOM 613 O O . ALA A 1 82 ? 5.127 -2.647 -14.948 1.00 85.62 82 ALA A O 1
ATOM 614 N N . PRO A 1 83 ? 7.282 -2.371 -15.492 1.00 85.69 83 PRO A N 1
ATOM 615 C CA . PRO A 1 83 ? 7.706 -3.669 -14.957 1.00 85.69 83 PRO A CA 1
ATOM 616 C C . PRO A 1 83 ? 7.575 -3.783 -13.432 1.00 85.69 83 PRO A C 1
ATOM 618 O O . PRO A 1 83 ? 7.655 -4.876 -12.884 1.00 85.69 83 PRO A O 1
ATOM 621 N N . ASP A 1 84 ? 7.427 -2.659 -12.742 1.00 86.31 84 ASP A N 1
ATOM 622 C CA . ASP A 1 84 ? 7.301 -2.547 -11.293 1.00 86.31 84 ASP A CA 1
ATOM 623 C C . ASP A 1 84 ? 5.869 -2.263 -10.834 1.00 86.31 84 ASP A C 1
ATOM 625 O O . ASP A 1 84 ? 5.651 -1.923 -9.672 1.00 86.31 84 ASP A O 1
ATOM 629 N N . PHE A 1 85 ? 4.903 -2.395 -11.740 1.00 88.06 85 PHE A N 1
ATOM 630 C CA . PHE A 1 85 ? 3.494 -2.326 -11.407 1.00 88.06 85 PHE A CA 1
ATOM 631 C C . PHE A 1 85 ? 3.153 -3.270 -10.248 1.00 88.06 85 PHE A C 1
ATOM 633 O O . PHE A 1 85 ? 3.538 -4.440 -10.249 1.00 88.06 85 PHE A O 1
ATOM 640 N N . LEU A 1 86 ? 2.402 -2.767 -9.264 1.00 89.25 86 LEU A N 1
ATOM 641 C CA . LEU A 1 86 ? 2.021 -3.548 -8.082 1.00 89.25 86 LEU A CA 1
ATOM 642 C C . LEU A 1 86 ? 0.992 -4.655 -8.374 1.00 89.25 86 LEU A C 1
ATOM 644 O O . LEU A 1 86 ? 0.763 -5.503 -7.513 1.00 89.25 86 LEU A O 1
ATOM 648 N N . GLY A 1 87 ? 0.417 -4.681 -9.579 1.00 90.75 87 GLY A N 1
ATOM 649 C CA . GLY A 1 87 ? -0.468 -5.745 -10.051 1.00 90.75 87 GLY A CA 1
ATOM 650 C C . GLY A 1 87 ? -1.956 -5.455 -9.849 1.00 90.75 87 GLY A C 1
ATOM 651 O O . GLY A 1 87 ? -2.344 -4.603 -9.052 1.00 90.75 87 GLY A O 1
ATOM 652 N N . GLU A 1 88 ? -2.800 -6.209 -10.558 1.00 90.19 88 GLU A N 1
ATOM 653 C CA . GLU A 1 88 ? -4.268 -6.089 -10.493 1.00 90.19 88 GLU A CA 1
ATOM 654 C C . GLU A 1 88 ? -4.815 -6.395 -9.089 1.00 90.19 88 GLU A C 1
ATOM 656 O O . GLU A 1 88 ? -5.708 -5.705 -8.603 1.00 90.19 88 GLU A O 1
ATOM 661 N N . GLU A 1 89 ? -4.213 -7.354 -8.375 1.00 92.12 89 GLU A N 1
ATOM 662 C CA . GLU A 1 89 ? -4.581 -7.662 -6.984 1.00 92.12 89 GLU A CA 1
ATOM 663 C C . GLU A 1 89 ? -4.407 -6.447 -6.059 1.00 92.12 89 GLU A C 1
ATOM 665 O O . GLU A 1 89 ? -5.156 -6.267 -5.097 1.00 92.12 89 GLU A O 1
ATOM 670 N N . PHE A 1 90 ? -3.415 -5.591 -6.329 1.00 93.69 90 PHE A N 1
ATOM 671 C CA . PHE A 1 90 ? -3.227 -4.361 -5.569 1.00 93.69 90 PHE A CA 1
ATOM 672 C C . PHE A 1 90 ? -4.319 -3.333 -5.885 1.00 93.69 90 PHE A C 1
ATOM 674 O O . PHE A 1 90 ? -4.773 -2.638 -4.974 1.00 93.69 90 PHE A O 1
ATOM 681 N N . GLU A 1 91 ? -4.792 -3.263 -7.131 1.00 92.56 91 GLU A N 1
ATOM 682 C CA . GLU A 1 91 ? -5.916 -2.394 -7.495 1.00 92.56 91 GLU A CA 1
ATOM 683 C C . GLU A 1 91 ? -7.187 -2.784 -6.740 1.00 92.56 91 GLU A C 1
ATOM 685 O O . GLU A 1 91 ? -7.802 -1.933 -6.093 1.00 92.56 91 GLU A O 1
ATOM 690 N N . GLU A 1 92 ? -7.532 -4.075 -6.729 1.00 93.75 92 GLU A N 1
ATOM 691 C CA . GLU A 1 92 ? -8.702 -4.590 -6.007 1.00 93.75 92 GLU A CA 1
ATOM 692 C C . GLU A 1 92 ? -8.637 -4.272 -4.505 1.00 93.75 92 GLU A C 1
ATOM 694 O O . GLU A 1 92 ? -9.637 -3.878 -3.890 1.00 93.75 92 GLU A O 1
ATOM 699 N N . LYS A 1 93 ? -7.442 -4.381 -3.908 1.00 93.88 93 LYS A N 1
ATOM 700 C CA . LYS A 1 93 ? -7.202 -4.002 -2.508 1.00 93.88 93 LYS A CA 1
ATOM 701 C C . LYS A 1 93 ? -7.440 -2.517 -2.265 1.00 93.88 93 LYS A C 1
ATOM 703 O O . LYS A 1 93 ? -8.106 -2.161 -1.291 1.00 93.88 93 LYS A O 1
ATOM 708 N N . VAL A 1 94 ? -6.919 -1.647 -3.128 1.00 94.56 94 VAL A N 1
ATOM 709 C CA . VAL A 1 94 ? -7.113 -0.194 -3.010 1.00 94.56 94 VAL A CA 1
ATOM 710 C C . VAL A 1 94 ? -8.596 0.152 -3.094 1.00 94.56 94 VAL A C 1
ATOM 712 O O . VAL A 1 94 ? -9.095 0.956 -2.301 1.00 94.56 94 VAL A O 1
ATOM 715 N N . ASP A 1 95 ? -9.317 -0.509 -3.991 1.00 93.81 95 ASP A N 1
ATOM 716 C CA . ASP A 1 95 ? -10.754 -0.351 -4.165 1.00 93.81 95 ASP A CA 1
ATOM 717 C C . ASP A 1 95 ? -11.541 -0.748 -2.901 1.00 93.81 95 ASP A C 1
ATOM 719 O O . ASP A 1 95 ? -12.468 -0.051 -2.459 1.00 93.81 95 ASP A O 1
ATOM 723 N N . ALA A 1 96 ? -11.132 -1.850 -2.263 1.00 94.75 96 ALA A N 1
ATOM 724 C CA . ALA A 1 96 ? -11.667 -2.287 -0.980 1.00 94.75 96 ALA A CA 1
ATOM 725 C C . ALA A 1 96 ? -11.361 -1.280 0.143 1.00 94.75 96 ALA A C 1
ATOM 727 O O . ALA A 1 96 ? -12.270 -0.906 0.890 1.00 94.75 96 ALA A O 1
ATOM 728 N N . TRP A 1 97 ? -10.127 -0.770 0.230 1.00 95.12 97 TRP A N 1
ATOM 729 C CA . TRP A 1 97 ? -9.729 0.226 1.232 1.00 95.12 97 TRP A CA 1
ATOM 730 C C . TRP A 1 97 ? -10.540 1.518 1.126 1.00 95.12 97 TRP A C 1
ATOM 732 O O . TRP A 1 97 ? -10.997 2.042 2.142 1.00 95.12 97 TRP A O 1
ATOM 742 N N . VAL A 1 98 ? -10.777 2.027 -0.087 1.00 95.06 98 VAL A N 1
ATOM 743 C CA . VAL A 1 98 ? -11.590 3.237 -0.300 1.00 95.06 98 VAL A CA 1
ATOM 744 C C . VAL A 1 98 ? -13.011 3.040 0.240 1.00 95.06 98 VAL A C 1
ATOM 746 O O . VAL A 1 98 ? -13.517 3.900 0.971 1.00 95.06 98 VAL A O 1
ATOM 749 N N . LYS A 1 99 ? -13.651 1.905 -0.072 1.00 94.94 99 LYS A N 1
ATOM 750 C CA . LYS A 1 99 ? -15.002 1.568 0.415 1.00 94.94 99 LYS A CA 1
ATOM 751 C C . LYS A 1 99 ? -15.022 1.424 1.937 1.00 94.94 99 LYS A C 1
ATOM 753 O O . LYS A 1 99 ? -15.876 2.013 2.604 1.00 94.94 99 LYS A O 1
ATOM 758 N N . GLU A 1 100 ? -14.058 0.693 2.488 1.00 94.56 100 GLU A N 1
ATOM 759 C CA . GLU A 1 100 ? -13.953 0.419 3.918 1.00 94.56 100 GLU A CA 1
ATOM 760 C C . GLU A 1 100 ? -13.712 1.696 4.733 1.00 94.56 100 GLU A C 1
ATOM 762 O O . GLU A 1 100 ? -14.454 1.984 5.675 1.00 94.56 100 GLU A O 1
ATOM 767 N N . PHE A 1 101 ? -12.715 2.502 4.367 1.00 96.44 101 PHE A N 1
ATOM 768 C CA . PHE A 1 101 ? -12.382 3.717 5.109 1.00 96.44 101 PHE A CA 1
ATOM 769 C C . PHE A 1 101 ? -13.479 4.771 5.021 1.00 96.44 101 PHE A C 1
ATOM 771 O O . PHE A 1 101 ? -13.706 5.496 5.994 1.00 96.44 101 PHE A O 1
ATOM 778 N N . ARG A 1 102 ? -14.204 4.828 3.897 1.00 94.62 102 ARG A N 1
ATOM 779 C CA . ARG A 1 102 ? -15.399 5.666 3.772 1.00 94.62 102 ARG A CA 1
ATOM 780 C C . ARG A 1 102 ? -16.489 5.221 4.740 1.00 94.62 102 ARG A C 1
ATOM 782 O O . ARG A 1 102 ? -17.042 6.065 5.440 1.00 94.62 102 ARG A O 1
ATOM 789 N N . ALA A 1 103 ? -16.774 3.920 4.804 1.00 94.50 103 ALA A N 1
ATOM 790 C CA . ALA A 1 103 ? -17.786 3.365 5.701 1.00 94.50 103 ALA A CA 1
ATOM 791 C C . ALA A 1 103 ? -17.425 3.568 7.183 1.00 94.50 103 ALA A C 1
ATOM 793 O O . ALA A 1 103 ? -18.295 3.862 7.997 1.00 94.50 103 ALA A O 1
ATOM 794 N N . ARG A 1 104 ? -16.135 3.465 7.525 1.00 94.00 104 ARG A N 1
ATOM 795 C CA . ARG A 1 104 ? -15.616 3.640 8.892 1.00 94.00 104 ARG A CA 1
ATOM 796 C C . ARG A 1 104 ? -15.363 5.101 9.287 1.00 94.00 104 ARG A C 1
ATOM 798 O O . ARG A 1 104 ? -14.977 5.361 10.422 1.00 94.00 104 ARG A O 1
ATOM 805 N N . GLY A 1 105 ? -15.542 6.062 8.377 1.00 93.00 105 GLY A N 1
ATOM 806 C CA . GLY A 1 105 ? -15.291 7.483 8.647 1.00 93.00 105 GLY A CA 1
ATOM 807 C C . GLY A 1 105 ? -13.812 7.838 8.867 1.00 93.00 105 GLY A C 1
ATOM 808 O O . GLY A 1 105 ? -13.504 8.876 9.457 1.00 93.00 105 GLY A O 1
ATOM 809 N N . MET A 1 106 ? -12.884 7.005 8.391 1.00 93.06 106 MET A N 1
ATOM 810 C CA . MET A 1 106 ? -11.441 7.181 8.574 1.00 93.06 106 MET A CA 1
ATOM 811 C C . MET A 1 106 ? -10.882 8.187 7.564 1.00 93.06 106 MET A C 1
ATOM 813 O O . MET A 1 106 ? -10.301 7.811 6.551 1.00 93.06 106 MET A O 1
ATOM 817 N N . LYS A 1 107 ? -11.076 9.485 7.825 1.00 92.69 107 LYS A N 1
ATOM 818 C CA . LYS A 1 107 ? -10.826 10.567 6.851 1.00 92.69 107 LYS A CA 1
ATOM 819 C C . LYS A 1 107 ? -9.419 10.567 6.242 1.00 92.69 107 LYS A C 1
ATOM 821 O O . LYS A 1 107 ? -9.293 10.731 5.032 1.00 92.69 107 LYS A O 1
ATOM 826 N N . GLU A 1 108 ? -8.377 10.395 7.053 1.00 92.75 108 GLU A N 1
ATOM 827 C CA . GLU A 1 108 ? -6.989 10.432 6.567 1.00 92.75 108 GLU A CA 1
ATOM 828 C C . GLU A 1 108 ? -6.638 9.196 5.737 1.00 92.75 108 GLU A C 1
ATOM 830 O O . GLU A 1 108 ? -6.151 9.332 4.619 1.00 92.75 108 GLU A O 1
ATOM 835 N N . ALA A 1 109 ? -6.973 8.001 6.231 1.00 92.50 109 ALA A N 1
ATOM 836 C CA . ALA A 1 109 ? -6.765 6.755 5.496 1.00 92.50 109 ALA A CA 1
ATOM 837 C C . ALA A 1 109 ? -7.583 6.724 4.194 1.00 92.50 109 ALA A C 1
ATOM 839 O O . ALA A 1 109 ? -7.077 6.323 3.150 1.00 92.50 109 ALA A O 1
ATOM 840 N N . TYR A 1 110 ? -8.820 7.231 4.222 1.00 94.00 110 TYR A N 1
ATOM 841 C CA . TYR A 1 110 ? -9.659 7.389 3.036 1.00 94.00 110 TYR A CA 1
ATOM 842 C C . TYR A 1 110 ? -9.033 8.337 2.010 1.00 94.00 110 TYR A C 1
ATOM 844 O O . TYR A 1 110 ? -9.034 8.036 0.817 1.00 94.00 110 TYR A O 1
ATOM 852 N N . ARG A 1 111 ? -8.490 9.479 2.453 1.00 94.31 111 ARG A N 1
ATOM 853 C CA . ARG A 1 111 ? -7.799 10.431 1.573 1.00 94.31 111 ARG A CA 1
ATOM 854 C C . ARG A 1 111 ? -6.589 9.779 0.908 1.00 94.31 111 ARG A C 1
ATOM 856 O O . ARG A 1 111 ? -6.424 9.937 -0.301 1.00 94.31 111 ARG A O 1
ATOM 863 N N . ASP A 1 112 ? -5.781 9.061 1.683 1.00 94.81 112 ASP A N 1
ATOM 864 C CA . ASP A 1 112 ? -4.570 8.402 1.197 1.00 94.81 112 ASP A CA 1
ATOM 865 C C . ASP A 1 112 ? -4.923 7.249 0.231 1.00 94.81 112 ASP A C 1
ATOM 867 O O . ASP A 1 112 ? -4.379 7.194 -0.869 1.00 94.81 112 ASP A O 1
ATOM 871 N N . ALA A 1 113 ? -5.916 6.411 0.550 1.00 94.62 113 ALA A N 1
ATOM 872 C CA . ALA A 1 113 ? -6.409 5.366 -0.358 1.00 94.62 113 ALA A CA 1
ATOM 873 C C . ALA A 1 113 ? -6.991 5.957 -1.653 1.00 94.62 113 ALA A C 1
ATOM 875 O O . ALA A 1 113 ? -6.689 5.496 -2.749 1.00 94.62 113 ALA A O 1
ATOM 876 N N . SER A 1 114 ? -7.769 7.039 -1.546 1.00 94.50 114 SER A N 1
ATOM 877 C CA . SER A 1 114 ? -8.332 7.734 -2.710 1.00 94.50 114 SER A CA 1
ATOM 878 C C . SER A 1 114 ? -7.253 8.372 -3.588 1.00 94.50 114 SER A C 1
ATOM 880 O O . SER A 1 114 ? -7.460 8.545 -4.787 1.00 94.50 114 SER A O 1
ATOM 882 N N . TYR A 1 115 ? -6.117 8.775 -3.008 1.00 93.69 115 TYR A N 1
ATOM 883 C CA . TYR A 1 115 ? -4.967 9.246 -3.778 1.00 93.69 115 TYR A CA 1
ATOM 884 C C . TYR A 1 115 ? -4.400 8.116 -4.636 1.00 93.69 115 TYR A C 1
ATOM 886 O O . TYR A 1 115 ? -4.243 8.305 -5.839 1.00 93.69 115 TYR A O 1
ATOM 894 N N . ILE A 1 116 ? -4.159 6.948 -4.033 1.00 93.88 116 ILE A N 1
ATOM 895 C CA . ILE A 1 116 ? -3.639 5.768 -4.735 1.00 93.88 116 ILE A CA 1
ATOM 896 C C . ILE A 1 116 ? -4.612 5.337 -5.837 1.00 93.88 116 ILE A C 1
ATOM 898 O O . ILE A 1 116 ? -4.206 5.188 -6.983 1.00 93.88 116 ILE A O 1
ATOM 902 N N . TYR A 1 117 ? -5.909 5.262 -5.526 1.00 93.31 117 TYR A N 1
ATOM 903 C CA . TYR A 1 117 ? -6.958 4.939 -6.496 1.00 93.31 117 TYR A CA 1
ATOM 904 C C . TYR A 1 117 ? -6.923 5.866 -7.720 1.00 93.31 117 TYR A C 1
ATOM 906 O O . TYR A 1 117 ? -6.965 5.423 -8.865 1.00 93.31 117 TYR A O 1
ATOM 914 N N . ARG A 1 118 ? -6.784 7.182 -7.503 1.00 92.31 118 ARG A N 1
ATOM 915 C CA . ARG A 1 118 ? -6.651 8.140 -8.610 1.00 92.31 118 ARG A CA 1
ATOM 916 C C . ARG A 1 118 ? -5.360 7.960 -9.400 1.00 92.31 118 ARG A C 1
ATOM 918 O O . ARG A 1 118 ? -5.359 8.281 -10.580 1.00 92.31 118 ARG A O 1
ATOM 925 N N . LYS A 1 119 ? -4.271 7.498 -8.784 1.00 90.56 119 LYS A N 1
ATOM 926 C CA . LYS A 1 119 ? -3.021 7.220 -9.503 1.00 90.56 119 LYS A CA 1
ATOM 927 C C . LYS A 1 119 ? -3.129 5.979 -10.383 1.00 90.56 119 LYS A C 1
ATOM 929 O O . LYS A 1 119 ? -2.637 6.029 -11.502 1.00 90.56 119 LYS A O 1
ATOM 934 N N . LEU A 1 120 ? -3.837 4.950 -9.925 1.00 88.56 120 LEU A N 1
ATOM 935 C CA . LEU A 1 120 ? -4.109 3.740 -10.705 1.00 88.56 120 LEU A CA 1
ATOM 936 C C . LEU A 1 120 ? -5.036 4.017 -11.901 1.00 88.56 120 LEU A C 1
ATOM 938 O O . LEU A 1 120 ? -4.727 3.646 -13.027 1.00 88.56 120 LEU A O 1
ATOM 942 N N . HIS A 1 121 ? -6.142 4.744 -11.697 1.00 84.56 121 HIS A N 1
ATOM 943 C CA . HIS A 1 121 ? -7.166 4.917 -12.744 1.00 84.56 121 HIS A CA 1
ATOM 944 C C . HIS A 1 121 ? -7.113 6.252 -13.504 1.00 84.56 121 HIS A C 1
ATOM 946 O O . HIS A 1 121 ? -7.775 6.408 -14.528 1.00 84.56 121 HIS A O 1
ATOM 952 N N . GLY A 1 122 ? -6.389 7.249 -12.993 1.00 70.69 122 GLY A N 1
ATOM 953 C CA . GLY A 1 122 ? -6.418 8.625 -13.501 1.00 70.69 122 GLY A CA 1
ATOM 954 C C . GLY A 1 122 ? -5.328 8.978 -14.508 1.00 70.69 122 GLY A C 1
ATOM 955 O O . GLY A 1 122 ? -5.341 10.100 -15.004 1.00 70.69 122 GLY A O 1
ATOM 956 N N . GLY A 1 123 ? -4.413 8.054 -14.817 1.00 54.12 123 GLY A N 1
ATOM 957 C CA . GLY A 1 123 ? -3.266 8.304 -15.685 1.00 54.12 123 GLY A CA 1
ATOM 958 C C . GLY A 1 123 ? -2.235 9.230 -15.032 1.00 54.12 123 GLY A C 1
ATOM 959 O O . GLY A 1 123 ? -2.523 10.352 -14.615 1.00 54.12 123 GLY A O 1
ATOM 960 N N . CYS A 1 124 ? -0.993 8.764 -14.948 1.00 48.25 124 CYS A N 1
ATOM 961 C CA . CYS A 1 124 ? 0.158 9.639 -14.766 1.00 48.25 124 CYS A CA 1
ATOM 962 C C . CYS A 1 124 ? 0.289 10.509 -16.028 1.00 48.25 124 CYS A C 1
ATOM 964 O O . CYS A 1 124 ? 0.882 10.073 -17.011 1.00 48.25 124 CYS A O 1
ATOM 966 N N . GLY A 1 125 ? -0.353 11.680 -16.029 1.00 34.66 125 GLY A N 1
ATOM 967 C CA . GLY A 1 125 ? -0.085 12.754 -16.989 1.00 34.66 125 GLY A CA 1
ATOM 968 C C . GLY A 1 125 ? 1.215 13.467 -16.658 1.00 34.66 125 GLY A C 1
ATOM 969 O O . GLY A 1 125 ? 1.440 13.710 -15.448 1.00 34.66 125 GLY A O 1
#

Secondary structure (DSSP, 8-state):
--SSHHHHHHHHHHHHHHHHHHHHHHHHHHHHH-S---TT---HHHHHHHHHHHHHTT-HHHHHHHHHH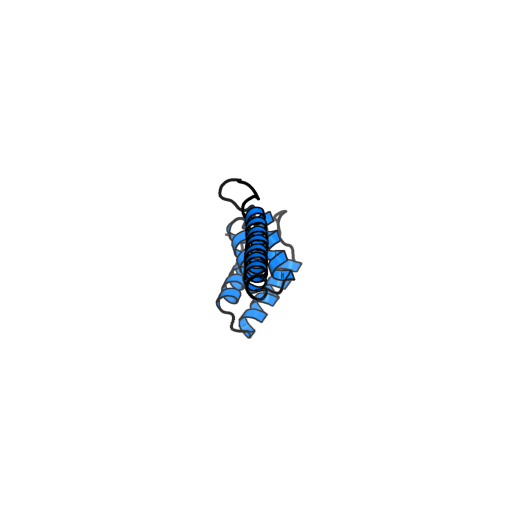HHHH-GGGG-TTSTT---HHHHHHHHHHHHHHHHTT-HHHHHHHHHHHHHHHS---